Protein AF-A0A225V8R9-F1 (afdb_monomer_lite)

Sequence (132 aa):
MRWRSIVLTYLYDIDLAVVASVMGVSTRSILRWGLLFRRRGNAMPNVQINRKTRWPLGCIKFVKGFVEEHPCFYIEELQEALKTKFPALPNISTATICRALRFDLGLTRKVLTKRARESVPAEIDAYYKKLA

InterPro domains:
  IPR009057 Homedomain-like superfamily [SSF46689] (6-102)

Structure (mmCIF, N/CA/C/O backbone):
data_AF-A0A225V8R9-F1
#
_entry.id   AF-A0A225V8R9-F1
#
loop_
_atom_site.group_PDB
_atom_site.id
_atom_site.type_symbol
_atom_site.label_atom_id
_atom_site.label_alt_id
_atom_site.label_comp_id
_atom_site.label_asym_id
_atom_site.label_entity_id
_atom_site.label_seq_id
_atom_site.pdbx_PDB_ins_code
_atom_site.Cartn_x
_atom_site.Cartn_y
_atom_site.Cartn_z
_atom_site.occupancy
_atom_site.B_iso_or_equiv
_atom_site.auth_seq_id
_atom_site.auth_comp_id
_atom_site.auth_asym_id
_atom_site.auth_atom_id
_atom_site.pdbx_PDB_model_num
ATOM 1 N N . MET A 1 1 ? 11.736 3.981 -28.152 1.00 80.44 1 MET A N 1
ATOM 2 C CA . MET A 1 1 ? 12.814 3.177 -28.773 1.00 80.44 1 MET A CA 1
ATOM 3 C C . MET A 1 1 ? 12.594 1.674 -28.639 1.00 80.44 1 MET A C 1
ATOM 5 O O . MET A 1 1 ? 12.452 1.044 -29.668 1.00 80.44 1 MET A O 1
ATOM 9 N N . ARG A 1 2 ? 12.449 1.100 -27.432 1.00 89.94 2 ARG A N 1
ATOM 10 C CA . ARG A 1 2 ? 12.351 -0.368 -27.220 1.00 89.94 2 ARG A CA 1
ATOM 11 C C . ARG A 1 2 ? 11.311 -1.099 -28.078 1.00 89.94 2 ARG A C 1
ATOM 13 O O . ARG A 1 2 ? 11.655 -2.045 -28.772 1.00 89.94 2 ARG A O 1
ATOM 20 N N . TRP A 1 3 ? 10.062 -0.630 -28.056 1.00 92.25 3 TRP A N 1
ATOM 21 C CA . TRP A 1 3 ? 8.977 -1.213 -28.853 1.00 92.25 3 TRP A CA 1
ATOM 22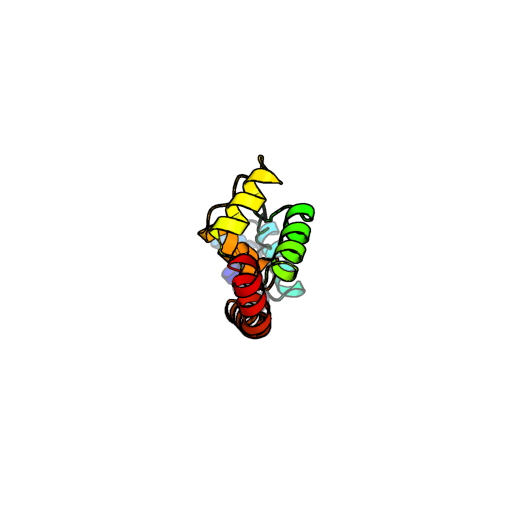 C C . TRP A 1 3 ? 9.209 -1.084 -30.354 1.00 92.25 3 TRP A C 1
ATOM 24 O O . TRP A 1 3 ? 9.037 -2.056 -31.072 1.00 92.25 3 TRP A O 1
ATOM 34 N N . ARG A 1 4 ? 9.681 0.079 -30.816 1.00 93.50 4 ARG A N 1
ATOM 35 C CA . ARG A 1 4 ? 10.053 0.281 -32.222 1.00 93.50 4 ARG A CA 1
ATOM 36 C C . ARG A 1 4 ? 11.163 -0.680 -32.649 1.00 93.50 4 ARG A C 1
ATOM 38 O O . ARG A 1 4 ? 11.030 -1.307 -33.685 1.00 93.50 4 ARG A O 1
ATOM 45 N N . SER A 1 5 ? 12.196 -0.865 -31.826 1.00 94.25 5 SER A N 1
ATOM 46 C CA . SER A 1 5 ? 13.256 -1.836 -32.109 1.00 94.25 5 SER A CA 1
ATOM 47 C C . SER A 1 5 ? 12.731 -3.270 -32.188 1.00 94.25 5 SER A C 1
ATOM 49 O O . SER A 1 5 ? 13.193 -4.004 -33.043 1.00 94.25 5 SER A O 1
ATOM 51 N N . ILE A 1 6 ? 11.766 -3.663 -31.345 1.00 94.12 6 ILE A N 1
ATOM 52 C CA . ILE A 1 6 ? 11.138 -4.994 -31.424 1.00 94.12 6 ILE A CA 1
ATOM 53 C C . ILE A 1 6 ? 10.273 -5.128 -32.669 1.00 94.12 6 ILE A C 1
ATOM 55 O O . ILE A 1 6 ? 10.348 -6.150 -33.326 1.00 94.12 6 ILE A O 1
ATOM 59 N N . VAL A 1 7 ? 9.463 -4.125 -33.011 1.00 94.50 7 VAL A N 1
ATOM 60 C CA . VAL A 1 7 ? 8.649 -4.170 -34.234 1.00 94.50 7 VAL A CA 1
ATOM 61 C C . VAL A 1 7 ? 9.555 -4.352 -35.453 1.00 94.50 7 VAL A C 1
ATOM 63 O O . VAL A 1 7 ? 9.331 -5.257 -36.248 1.00 94.50 7 VAL A O 1
ATOM 66 N N . LEU A 1 8 ? 10.626 -3.559 -35.548 1.00 95.00 8 LEU A N 1
ATOM 67 C CA . LEU A 1 8 ? 11.546 -3.610 -36.683 1.00 95.00 8 LEU A CA 1
ATOM 68 C C . LEU A 1 8 ? 12.290 -4.948 -36.781 1.00 95.00 8 LEU A C 1
ATOM 70 O O . LEU A 1 8 ? 12.402 -5.478 -37.877 1.00 95.00 8 LEU A O 1
ATOM 74 N N . THR A 1 9 ? 12.764 -5.517 -35.668 1.00 94.31 9 THR A N 1
ATOM 75 C CA . THR A 1 9 ? 13.523 -6.779 -35.720 1.00 94.31 9 THR A CA 1
ATOM 76 C C . THR A 1 9 ? 12.667 -8.039 -35.666 1.00 94.31 9 THR A C 1
ATOM 78 O O . THR A 1 9 ? 13.080 -9.058 -36.193 1.00 94.31 9 THR A O 1
ATOM 81 N N . TYR A 1 10 ? 11.512 -8.022 -34.997 1.00 91.38 10 TYR A N 1
ATOM 82 C CA . TYR A 1 10 ? 10.701 -9.224 -34.759 1.00 91.38 10 TYR A CA 1
ATOM 83 C C . TYR A 1 10 ? 9.499 -9.342 -35.697 1.00 91.38 10 TYR A C 1
ATOM 85 O O . TYR A 1 10 ? 9.119 -10.456 -36.033 1.00 91.38 10 TYR A O 1
ATOM 93 N N . LEU A 1 11 ? 8.876 -8.223 -36.090 1.00 92.31 11 LEU A N 1
ATOM 94 C CA . LEU A 1 11 ? 7.725 -8.246 -37.003 1.00 92.31 11 LEU A CA 1
ATOM 95 C C . LEU A 1 11 ? 8.138 -8.000 -38.451 1.00 92.31 11 LEU A C 1
ATOM 97 O O . LEU A 1 11 ? 7.572 -8.609 -39.349 1.00 92.31 11 LEU A O 1
ATO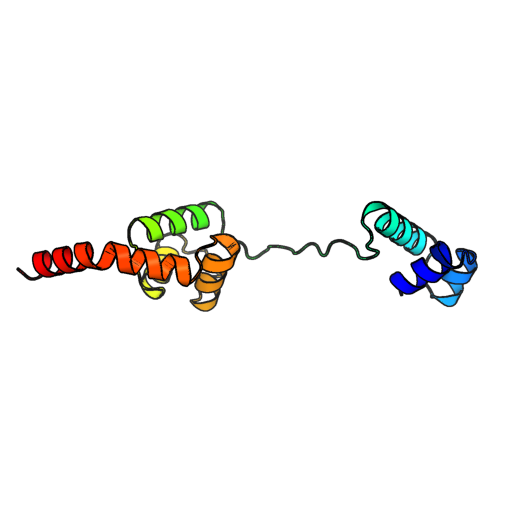M 101 N N . TYR A 1 12 ? 9.097 -7.101 -38.673 1.00 95.19 12 TYR A N 1
ATOM 102 C CA . TYR A 1 12 ? 9.555 -6.737 -40.019 1.00 95.19 12 TYR A CA 1
ATOM 103 C C . TYR A 1 12 ? 10.859 -7.426 -40.431 1.00 95.19 12 TYR A C 1
ATOM 105 O O . TYR A 1 12 ? 11.339 -7.169 -41.529 1.00 95.19 12 TYR A O 1
ATOM 113 N N . ASP A 1 13 ? 11.418 -8.272 -39.560 1.00 93.75 13 ASP A N 1
ATOM 114 C CA . ASP A 1 13 ? 12.625 -9.076 -39.806 1.00 93.75 13 ASP A CA 1
ATOM 115 C C . ASP A 1 13 ? 13.827 -8.271 -40.343 1.00 93.75 13 ASP A C 1
ATOM 117 O O . ASP A 1 13 ? 14.633 -8.739 -41.143 1.00 93.75 13 ASP A O 1
ATOM 121 N N . ILE A 1 14 ? 13.950 -7.010 -39.912 1.00 95.56 14 ILE A N 1
ATOM 122 C CA . ILE A 1 14 ? 15.065 -6.144 -40.299 1.00 95.56 14 ILE A CA 1
ATOM 123 C C . ILE A 1 14 ? 16.307 -6.535 -39.501 1.00 95.56 14 ILE A C 1
ATOM 125 O O . ILE A 1 14 ? 16.240 -6.742 -38.283 1.00 95.56 14 ILE A O 1
ATOM 129 N N . ASP A 1 15 ? 17.457 -6.543 -40.180 1.00 95.62 15 ASP A N 1
ATOM 130 C CA . ASP A 1 15 ? 18.754 -6.857 -39.588 1.00 95.62 15 ASP A CA 1
ATOM 131 C C . ASP A 1 15 ? 19.015 -6.059 -38.296 1.00 95.62 15 ASP A C 1
ATOM 133 O O . ASP A 1 15 ? 18.886 -4.829 -38.216 1.00 95.62 15 ASP A O 1
ATOM 137 N N . LEU A 1 16 ? 19.411 -6.795 -37.259 1.00 94.06 16 LEU A N 1
ATOM 138 C CA . LEU A 1 16 ? 19.652 -6.282 -35.918 1.00 94.06 16 LEU A CA 1
ATOM 139 C C . LEU A 1 16 ? 20.696 -5.154 -35.878 1.00 94.06 16 LEU A C 1
ATOM 141 O O . LEU A 1 16 ? 20.550 -4.230 -35.075 1.00 94.06 16 LEU A O 1
ATOM 145 N N . ALA A 1 17 ? 21.745 -5.227 -36.698 1.00 95.56 17 ALA A N 1
ATOM 146 C CA . ALA A 1 17 ? 22.800 -4.223 -36.787 1.00 95.56 17 ALA A CA 1
ATOM 147 C C . ALA A 1 17 ? 22.297 -2.933 -37.447 1.00 95.56 17 ALA A C 1
ATOM 149 O O . ALA A 1 17 ? 22.620 -1.840 -36.974 1.00 95.56 17 ALA A O 1
ATOM 150 N N . VAL A 1 18 ? 21.438 -3.044 -38.466 1.00 95.94 18 VAL A N 1
ATOM 151 C CA . VAL A 1 18 ? 20.783 -1.886 -39.099 1.00 95.94 18 VAL A CA 1
ATOM 152 C C . VAL A 1 18 ? 19.881 -1.184 -38.092 1.00 95.94 18 VAL A C 1
ATOM 154 O O . VAL A 1 18 ? 20.000 0.024 -37.881 1.00 95.94 18 VAL A O 1
ATOM 157 N N . VAL A 1 19 ? 19.031 -1.940 -37.390 1.00 96.00 19 VAL A N 1
ATOM 158 C CA . VAL A 1 19 ? 18.159 -1.372 -36.353 1.00 96.00 19 VAL A CA 1
ATOM 159 C C . VAL A 1 19 ? 18.984 -0.761 -35.218 1.00 96.00 19 VAL A C 1
ATOM 161 O O . VAL A 1 19 ? 18.625 0.304 -34.725 1.00 96.00 19 VAL A O 1
ATOM 164 N N . ALA A 1 20 ? 20.093 -1.384 -34.811 1.00 96.19 20 ALA A N 1
ATOM 165 C CA . ALA A 1 20 ? 20.998 -0.841 -33.798 1.00 96.19 20 ALA A CA 1
ATOM 166 C C . ALA A 1 20 ? 21.601 0.510 -34.210 1.00 96.19 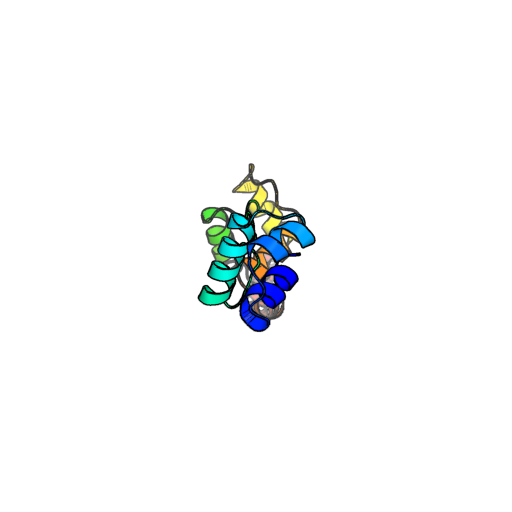20 ALA A C 1
ATOM 168 O O . ALA A 1 20 ? 21.594 1.448 -33.409 1.00 96.19 20 ALA A O 1
ATOM 169 N N . SER A 1 21 ? 22.062 0.618 -35.459 1.00 95.88 21 SER A N 1
ATOM 170 C CA . SER A 1 21 ? 22.621 1.844 -36.031 1.00 95.88 21 SER A CA 1
ATOM 171 C C . SER A 1 21 ? 21.576 2.962 -36.109 1.00 95.88 21 SER A C 1
ATOM 173 O O . SER A 1 21 ? 21.768 4.026 -35.524 1.00 95.88 21 SER A O 1
ATOM 175 N N . VAL A 1 22 ? 20.420 2.693 -36.727 1.00 94.69 22 VAL A N 1
ATOM 176 C CA . VAL A 1 22 ? 19.341 3.680 -36.916 1.00 94.69 22 VAL A CA 1
ATOM 177 C C . VAL A 1 22 ? 18.753 4.143 -35.583 1.00 94.69 22 VAL A C 1
ATOM 179 O O . VAL A 1 22 ? 18.450 5.318 -35.394 1.00 94.69 22 VAL A O 1
ATOM 182 N N . MET A 1 23 ? 18.575 3.219 -34.639 1.00 92.06 23 MET A N 1
ATOM 183 C CA . MET A 1 23 ? 17.949 3.516 -33.350 1.00 92.06 23 MET A CA 1
ATOM 184 C C . MET A 1 23 ? 18.944 4.041 -32.306 1.00 92.06 23 MET A C 1
ATOM 186 O O . MET A 1 23 ? 18.507 4.399 -31.210 1.00 92.06 23 MET A O 1
ATOM 190 N N . GLY A 1 24 ? 20.249 4.062 -32.609 1.00 93.88 24 GLY A N 1
ATOM 191 C CA . GLY A 1 24 ? 21.304 4.516 -31.698 1.00 93.88 24 GLY A CA 1
ATOM 192 C C . GLY A 1 24 ? 21.423 3.670 -30.426 1.00 93.88 24 GLY A C 1
ATOM 193 O O . GLY A 1 24 ? 21.665 4.199 -29.342 1.00 93.88 24 GLY A O 1
ATOM 194 N N . VAL A 1 25 ? 21.181 2.358 -30.515 1.00 93.19 25 VAL A N 1
ATOM 195 C CA . VAL A 1 25 ? 21.170 1.443 -29.359 1.00 93.19 25 VAL A CA 1
ATOM 196 C C . VAL A 1 25 ? 21.972 0.186 -29.657 1.00 93.19 25 VAL A C 1
ATOM 198 O O . VAL A 1 25 ? 21.988 -0.301 -30.779 1.00 93.19 25 VAL A O 1
ATOM 201 N N . SER A 1 26 ? 22.615 -0.391 -28.642 1.00 94.94 26 SER A N 1
ATOM 202 C CA . SER A 1 26 ? 23.416 -1.600 -28.848 1.00 94.94 26 SER A CA 1
ATOM 203 C C . SER A 1 26 ? 22.558 -2.805 -29.246 1.00 94.94 26 SER A C 1
ATOM 205 O O . SER A 1 26 ? 21.467 -3.021 -28.707 1.00 94.94 26 SER A O 1
ATOM 207 N N . THR A 1 27 ? 23.104 -3.655 -30.117 1.00 95.56 27 THR A N 1
ATOM 208 C CA . THR A 1 27 ? 22.510 -4.943 -30.524 1.00 95.56 27 THR A CA 1
ATOM 209 C C . THR A 1 27 ? 22.116 -5.792 -29.310 1.00 95.56 27 THR A C 1
ATOM 211 O O . THR A 1 27 ? 21.009 -6.326 -29.240 1.00 95.56 27 THR A O 1
ATOM 214 N N . ARG A 1 28 ? 22.966 -5.819 -28.275 1.00 95.31 28 ARG A N 1
ATOM 215 C CA . ARG A 1 28 ? 22.705 -6.488 -26.989 1.00 95.31 28 ARG A CA 1
ATOM 216 C C . ARG A 1 28 ? 21.444 -5.976 -26.285 1.00 95.31 28 ARG A C 1
ATOM 218 O O . ARG A 1 28 ? 20.712 -6.765 -25.687 1.00 95.31 28 ARG A O 1
ATOM 225 N N . SER A 1 29 ? 21.175 -4.671 -26.344 1.00 93.50 29 SER A N 1
ATOM 226 C CA . SER A 1 29 ? 19.969 -4.081 -25.750 1.00 93.50 29 SER A CA 1
ATOM 227 C C . SER A 1 29 ? 18.713 -4.523 -26.493 1.00 93.50 29 SER A C 1
ATOM 229 O O . SER A 1 29 ? 17.736 -4.909 -25.851 1.00 93.50 29 SER A O 1
ATOM 231 N N . ILE A 1 30 ? 18.762 -4.535 -27.827 1.00 94.38 30 ILE A N 1
ATOM 232 C CA . ILE A 1 30 ? 17.645 -4.979 -28.665 1.00 94.38 30 ILE A CA 1
ATOM 233 C C . ILE A 1 30 ? 17.354 -6.467 -28.429 1.00 94.38 30 ILE A C 1
ATOM 235 O O . ILE A 1 30 ? 16.204 -6.824 -28.172 1.00 94.38 30 ILE A O 1
ATOM 239 N N . LEU A 1 31 ? 18.383 -7.324 -28.406 1.00 94.19 31 LEU A N 1
ATOM 240 C CA . LEU A 1 31 ? 18.236 -8.754 -28.098 1.00 94.19 31 LEU A CA 1
ATOM 241 C C . LEU A 1 31 ? 17.602 -8.984 -26.725 1.00 94.19 31 LEU A C 1
ATOM 243 O O . LEU A 1 31 ? 16.694 -9.804 -26.580 1.00 94.19 31 LEU A O 1
ATOM 247 N N . ARG A 1 32 ? 18.036 -8.223 -25.714 1.00 92.38 32 ARG A N 1
ATOM 248 C CA . ARG A 1 32 ? 17.453 -8.284 -24.371 1.00 92.38 32 ARG A CA 1
ATOM 249 C C . ARG A 1 32 ? 15.970 -7.907 -24.381 1.00 92.38 32 ARG A C 1
ATOM 251 O O . ARG A 1 32 ? 15.182 -8.578 -23.718 1.00 92.38 32 ARG A O 1
ATOM 258 N N . TRP A 1 33 ? 15.573 -6.855 -25.098 1.00 93.75 33 TRP A N 1
ATOM 259 C CA . TRP A 1 33 ? 14.161 -6.464 -25.196 1.00 93.75 33 TRP A CA 1
ATOM 260 C C . TRP A 1 33 ? 13.332 -7.498 -25.957 1.00 93.75 33 TRP A C 1
ATOM 262 O O . TRP A 1 33 ? 12.239 -7.827 -25.506 1.00 93.75 33 TRP A O 1
ATOM 272 N N . GLY A 1 34 ? 13.868 -8.066 -27.042 1.00 92.75 34 GLY A N 1
ATOM 273 C CA . GLY A 1 34 ? 13.225 -9.154 -27.780 1.00 92.75 34 GLY A CA 1
ATOM 274 C C . GLY A 1 34 ? 12.998 -10.394 -26.913 1.00 92.75 34 GLY A C 1
ATOM 275 O O . GLY A 1 34 ? 11.921 -10.984 -26.943 1.00 92.75 34 GLY A O 1
ATOM 276 N N . LEU A 1 35 ? 13.964 -10.749 -26.059 1.00 92.12 35 LEU A N 1
ATOM 277 C CA . LEU A 1 35 ? 13.808 -11.843 -25.097 1.00 92.12 35 LEU A CA 1
ATOM 278 C C . LEU A 1 35 ? 12.732 -11.547 -24.038 1.00 92.12 35 LEU A C 1
ATOM 280 O O . LEU A 1 35 ? 11.944 -12.431 -23.704 1.00 92.12 35 LEU A O 1
ATOM 284 N N . LEU A 1 36 ? 12.660 -10.312 -23.527 1.00 90.00 36 LEU A N 1
ATOM 285 C CA . LEU A 1 36 ? 11.589 -9.898 -22.610 1.00 90.00 36 LEU A CA 1
ATOM 286 C C . LEU A 1 36 ? 10.212 -9.968 -23.281 1.00 90.00 36 LEU A C 1
ATOM 288 O O . LEU A 1 36 ? 9.271 -10.498 -22.688 1.00 90.00 36 LEU A O 1
ATOM 292 N N . PHE A 1 37 ? 10.120 -9.501 -24.527 1.00 91.75 37 PHE A N 1
ATOM 293 C CA . PHE A 1 37 ? 8.896 -9.533 -25.312 1.00 91.75 37 PHE A CA 1
ATOM 294 C C . PHE A 1 37 ? 8.421 -10.965 -25.565 1.00 91.75 37 PHE A C 1
ATOM 296 O O . PHE A 1 37 ? 7.293 -11.284 -25.212 1.00 91.75 37 PHE A O 1
ATOM 303 N N . ARG A 1 38 ? 9.286 -11.865 -26.048 1.00 90.12 38 ARG A N 1
ATOM 304 C CA . ARG A 1 38 ? 8.911 -13.274 -26.270 1.00 90.12 38 ARG A CA 1
ATOM 305 C C . ARG A 1 38 ? 8.476 -13.985 -24.992 1.00 90.12 38 ARG A C 1
ATOM 307 O O . ARG A 1 38 ? 7.580 -14.816 -25.024 1.00 90.12 38 ARG A O 1
ATOM 314 N N . ARG A 1 39 ? 9.098 -13.661 -23.855 1.00 87.75 39 ARG A N 1
ATOM 315 C CA . ARG A 1 39 ? 8.782 -14.308 -22.575 1.00 87.75 39 ARG A CA 1
ATOM 316 C C . ARG A 1 39 ? 7.506 -13.772 -21.917 1.00 87.75 39 ARG A C 1
ATOM 318 O O . ARG A 1 39 ? 6.886 -14.499 -21.150 1.00 87.75 39 ARG A O 1
ATOM 325 N N . ARG A 1 40 ? 7.176 -12.488 -22.097 1.00 84.38 40 ARG A N 1
ATOM 326 C CA . ARG A 1 40 ? 6.162 -11.788 -21.275 1.00 84.38 40 ARG A CA 1
ATOM 327 C C . ARG A 1 40 ? 5.161 -10.945 -22.063 1.00 84.38 40 ARG A C 1
ATOM 329 O O . ARG A 1 40 ? 4.312 -10.309 -21.451 1.00 84.38 40 ARG A O 1
ATOM 336 N N . GLY A 1 41 ? 5.316 -10.837 -23.377 1.00 87.69 41 GLY A N 1
ATOM 337 C CA . GLY A 1 41 ? 4.577 -9.885 -24.207 1.00 87.69 41 GLY A CA 1
ATOM 338 C C . GLY A 1 41 ? 4.942 -8.420 -23.946 1.00 87.69 41 GLY A C 1
ATOM 339 O O . GLY A 1 41 ? 4.209 -7.536 -24.371 1.00 87.69 41 GLY A O 1
ATOM 340 N N . ASN A 1 42 ? 6.040 -8.123 -23.232 1.00 85.38 42 ASN A N 1
ATOM 341 C CA . ASN A 1 42 ? 6.423 -6.746 -22.910 1.00 85.38 42 ASN A CA 1
ATOM 342 C C . ASN A 1 42 ? 7.938 -6.510 -23.007 1.00 85.38 42 ASN A C 1
ATOM 344 O O . ASN A 1 42 ? 8.742 -7.267 -22.470 1.00 85.38 42 ASN A O 1
ATOM 348 N N . ALA A 1 43 ? 8.311 -5.419 -23.673 1.00 84.75 43 ALA A N 1
ATOM 349 C CA . ALA A 1 43 ? 9.682 -4.954 -23.880 1.00 84.75 43 ALA A CA 1
ATOM 350 C C . ALA A 1 43 ? 10.296 -4.229 -22.673 1.00 84.75 43 ALA A C 1
ATOM 352 O O . ALA A 1 43 ? 11.507 -3.983 -22.623 1.00 84.75 43 ALA A O 1
ATOM 353 N N . MET A 1 44 ? 9.448 -3.777 -21.750 1.00 81.06 44 MET A N 1
ATOM 354 C CA . MET A 1 44 ? 9.859 -2.936 -20.637 1.00 81.06 44 MET A CA 1
ATOM 355 C C . MET A 1 44 ? 10.461 -3.786 -19.513 1.00 81.06 44 MET A C 1
ATOM 357 O O . MET A 1 44 ? 9.930 -4.853 -19.192 1.00 81.06 44 MET A O 1
ATOM 361 N N . PRO A 1 45 ? 11.565 -3.337 -18.883 1.00 72.19 45 PRO A N 1
ATOM 362 C CA . PRO A 1 45 ? 12.018 -3.963 -17.651 1.00 72.19 45 PRO A CA 1
ATOM 363 C C . PRO A 1 45 ? 10.912 -3.834 -16.600 1.00 72.19 45 PRO A C 1
ATOM 365 O O . PRO A 1 45 ? 10.172 -2.848 -16.600 1.00 72.19 45 PRO A O 1
ATOM 368 N N . ASN A 1 46 ? 10.825 -4.799 -15.679 1.00 66.94 46 ASN A N 1
ATOM 369 C CA . ASN A 1 46 ? 10.038 -4.583 -14.471 1.00 66.94 46 ASN A CA 1
ATOM 370 C C . ASN A 1 46 ? 10.554 -3.291 -13.844 1.00 66.94 46 ASN A C 1
ATOM 372 O O . ASN A 1 46 ? 11.725 -3.221 -13.465 1.00 66.94 46 ASN A O 1
ATOM 376 N N . VAL A 1 47 ? 9.689 -2.284 -13.729 1.00 59.31 47 VAL A N 1
ATOM 377 C CA . VAL A 1 47 ? 9.910 -1.253 -12.730 1.00 59.31 47 VAL A CA 1
ATOM 378 C C . VAL A 1 47 ? 9.983 -2.044 -11.435 1.00 59.31 47 VAL A C 1
ATOM 380 O O . VAL A 1 47 ? 8.989 -2.632 -11.003 1.00 59.31 47 VAL A O 1
ATOM 383 N N . GLN A 1 48 ? 11.177 -2.157 -10.856 1.00 51.09 48 GLN A N 1
ATOM 384 C CA . GLN A 1 48 ? 11.264 -2.430 -9.437 1.00 51.09 48 GLN A CA 1
ATOM 385 C C . GLN A 1 48 ? 10.502 -1.271 -8.813 1.00 51.09 48 GLN A C 1
ATOM 387 O O . GLN A 1 48 ? 11.036 -0.174 -8.657 1.00 51.09 48 GLN A O 1
ATOM 392 N N . ILE A 1 49 ? 9.217 -1.488 -8.525 1.00 49.00 49 ILE A N 1
ATOM 393 C CA . ILE A 1 49 ? 8.515 -0.680 -7.550 1.00 49.00 49 ILE A CA 1
ATOM 394 C C . ILE A 1 49 ? 9.295 -0.979 -6.286 1.00 49.00 49 ILE A C 1
ATOM 396 O O . ILE A 1 49 ? 9.097 -2.002 -5.632 1.00 49.00 49 ILE A O 1
ATOM 400 N N . ASN A 1 50 ? 10.277 -0.129 -6.025 1.00 43.78 50 ASN A N 1
ATOM 401 C CA . ASN A 1 50 ? 10.984 -0.077 -4.777 1.00 43.78 50 ASN A CA 1
ATOM 402 C C . ASN A 1 50 ? 9.889 0.278 -3.770 1.00 43.78 50 ASN A C 1
ATOM 404 O O . ASN A 1 50 ? 9.559 1.448 -3.590 1.00 43.78 50 ASN A O 1
ATOM 408 N N . ARG A 1 51 ? 9.233 -0.738 -3.193 1.00 52.62 51 ARG A N 1
ATOM 409 C CA . ARG A 1 51 ? 8.237 -0.602 -2.125 1.00 52.62 51 ARG A CA 1
ATOM 410 C C . ARG A 1 51 ? 8.977 -0.196 -0.849 1.00 52.62 51 ARG A C 1
ATOM 412 O O . ARG A 1 51 ? 8.922 -0.891 0.155 1.00 52.62 51 ARG A O 1
ATOM 419 N N . LYS A 1 52 ? 9.705 0.921 -0.905 1.00 47.19 52 LYS A N 1
ATOM 420 C CA . LYS A 1 52 ? 10.448 1.516 0.210 1.00 47.19 52 LYS A CA 1
ATOM 421 C C . LYS A 1 52 ? 9.514 2.077 1.289 1.00 47.19 52 LYS A C 1
ATOM 423 O O . LYS A 1 52 ? 9.980 2.528 2.320 1.00 47.19 52 LYS A O 1
ATOM 428 N N . THR A 1 53 ? 8.202 2.047 1.058 1.00 52.75 53 THR A N 1
ATOM 429 C CA . THR A 1 53 ? 7.182 2.679 1.901 1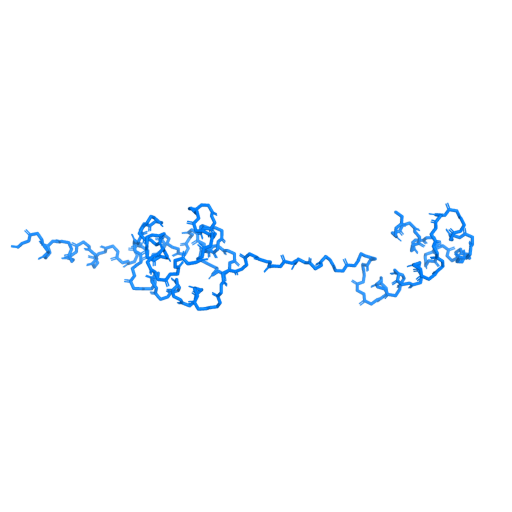.00 52.75 53 THR A CA 1
ATOM 430 C C . THR A 1 53 ? 6.091 1.716 2.362 1.00 52.75 53 THR A C 1
ATOM 432 O O . THR A 1 53 ? 5.018 2.165 2.757 1.00 52.75 53 THR A O 1
ATOM 435 N N . ARG A 1 54 ? 6.322 0.396 2.326 1.00 71.94 54 ARG A N 1
ATOM 436 C CA . ARG A 1 54 ? 5.404 -0.529 3.000 1.00 71.94 54 ARG A CA 1
ATOM 437 C C . ARG A 1 54 ? 5.680 -0.511 4.490 1.00 71.94 54 ARG A C 1
ATOM 439 O O . ARG A 1 54 ? 6.824 -0.684 4.902 1.00 71.94 54 ARG A O 1
ATOM 446 N N . TRP A 1 55 ? 4.628 -0.313 5.279 1.00 84.00 55 TRP A N 1
ATOM 447 C CA . TRP A 1 55 ? 4.714 -0.508 6.718 1.00 84.00 55 TRP A CA 1
ATOM 448 C C . TRP A 1 55 ? 5.328 -1.880 7.026 1.00 84.00 55 TRP A C 1
ATOM 450 O O . TRP A 1 55 ? 5.012 -2.858 6.336 1.00 84.00 55 TRP A O 1
ATOM 460 N N . PRO A 1 56 ? 6.205 -1.975 8.042 1.00 87.06 56 PRO A N 1
ATOM 461 C CA . PRO A 1 56 ? 6.731 -3.255 8.488 1.00 87.06 56 PRO A CA 1
ATOM 462 C C . PRO A 1 56 ? 5.596 -4.245 8.765 1.00 87.06 56 PRO A C 1
ATOM 464 O O . PRO A 1 56 ? 4.519 -3.851 9.217 1.00 87.06 56 PRO A O 1
ATOM 467 N N . LEU A 1 57 ? 5.838 -5.542 8.560 1.00 85.69 57 LEU A N 1
ATOM 468 C CA . LEU A 1 57 ? 4.817 -6.575 8.785 1.00 85.69 57 LEU A CA 1
ATOM 469 C C . LEU A 1 57 ? 4.236 -6.527 10.207 1.00 85.69 57 LEU A C 1
ATOM 471 O O . LEU A 1 57 ? 3.044 -6.765 10.382 1.00 85.69 57 LEU A O 1
ATOM 475 N N . GLY A 1 58 ? 5.054 -6.179 11.207 1.00 89.00 58 GLY A N 1
ATOM 476 C CA . GLY A 1 58 ? 4.600 -5.982 12.587 1.00 89.00 58 GLY A CA 1
ATOM 477 C C . GLY A 1 58 ? 3.586 -4.844 12.732 1.00 89.00 58 GLY A C 1
ATOM 478 O O . GLY A 1 58 ? 2.581 -5.008 13.418 1.00 89.00 58 GLY A O 1
ATOM 479 N N . CYS A 1 59 ? 3.791 -3.732 12.022 1.00 90.31 59 CYS A N 1
ATOM 480 C CA . CYS A 1 59 ? 2.847 -2.616 11.984 1.00 90.31 59 CYS A CA 1
ATOM 481 C C . CYS A 1 59 ? 1.542 -3.021 11.283 1.00 90.31 59 CYS A C 1
ATOM 483 O O . CYS A 1 59 ? 0.465 -2.821 11.830 1.00 90.31 59 CYS A O 1
ATOM 485 N N . ILE A 1 60 ? 1.620 -3.703 10.135 1.00 89.25 60 ILE A N 1
ATOM 486 C CA . ILE A 1 60 ? 0.428 -4.205 9.428 1.00 89.25 60 ILE A CA 1
ATOM 487 C C . ILE A 1 60 ? -0.393 -5.142 10.327 1.00 89.25 60 ILE A C 1
ATOM 489 O O . ILE A 1 60 ? -1.612 -5.004 10.402 1.00 89.25 60 ILE A O 1
ATOM 493 N N . LYS A 1 61 ? 0.260 -6.084 11.022 1.00 90.81 61 LYS A N 1
ATOM 494 C CA . LYS A 1 61 ? -0.412 -6.990 11.968 1.00 90.81 61 LYS A CA 1
ATOM 495 C C . LYS A 1 61 ? -1.076 -6.228 13.111 1.00 90.81 61 LYS A C 1
ATOM 497 O O . LYS A 1 61 ? -2.218 -6.525 13.438 1.00 90.81 61 LYS A O 1
ATOM 502 N N . PHE A 1 62 ? -0.385 -5.239 13.676 1.00 94.06 62 PHE A N 1
ATOM 503 C CA . PHE A 1 62 ? -0.945 -4.396 14.726 1.00 94.06 62 PHE A CA 1
ATOM 504 C C . PHE A 1 62 ? -2.203 -3.659 14.263 1.00 94.06 62 PHE A C 1
ATOM 506 O O . PHE A 1 62 ? -3.223 -3.735 14.936 1.00 94.06 62 PHE A O 1
ATOM 513 N N . VAL A 1 63 ? -2.154 -3.006 13.099 1.00 92.62 63 VAL A N 1
ATOM 514 C CA . VAL A 1 63 ? -3.301 -2.251 12.579 1.00 92.62 63 VAL A CA 1
ATOM 515 C C . VAL A 1 63 ? -4.487 -3.164 12.279 1.00 92.62 63 VAL A C 1
ATOM 517 O O . VAL A 1 63 ? -5.618 -2.767 12.529 1.00 92.62 63 VAL A O 1
ATOM 520 N N . LYS A 1 64 ? -4.266 -4.399 11.804 1.00 91.00 64 LYS A N 1
ATOM 521 C CA . LYS A 1 64 ? -5.369 -5.366 11.658 1.00 91.00 64 LYS A CA 1
ATOM 522 C C . LYS A 1 64 ? -6.065 -5.646 12.986 1.00 91.00 64 LYS A C 1
ATOM 524 O O . LYS A 1 64 ? -7.282 -5.531 13.033 1.00 91.00 64 LYS A O 1
ATOM 529 N N . GLY A 1 65 ? -5.296 -5.960 14.031 1.00 92.88 65 GLY A N 1
ATOM 530 C CA . GLY A 1 65 ? -5.852 -6.223 15.360 1.00 92.88 65 GLY A CA 1
ATOM 531 C C . GLY A 1 65 ? -6.585 -5.009 15.926 1.00 92.88 65 GLY A C 1
ATOM 532 O O . GLY A 1 65 ? -7.716 -5.134 16.372 1.00 92.88 65 GLY A O 1
ATOM 533 N N . PHE A 1 66 ? -5.994 -3.819 15.793 1.00 93.88 66 PHE A N 1
ATOM 534 C CA . PHE A 1 66 ? -6.612 -2.573 16.248 1.00 93.88 66 PHE A CA 1
ATOM 535 C C . PHE A 1 66 ? -7.975 -2.319 15.588 1.00 93.88 66 PHE A C 1
ATOM 537 O O . PHE A 1 66 ? -8.934 -1.976 16.264 1.00 93.88 66 PHE A O 1
ATOM 544 N N . VAL A 1 67 ? -8.086 -2.523 14.270 1.00 90.94 67 VAL A N 1
ATOM 545 C CA . VAL A 1 67 ? -9.344 -2.321 13.525 1.00 90.94 67 VAL A CA 1
ATOM 546 C C . VAL A 1 67 ? -10.393 -3.399 13.836 1.00 90.94 67 VAL A C 1
ATOM 548 O O . VAL A 1 67 ? -11.584 -3.183 13.620 1.00 90.94 67 VAL A O 1
ATOM 551 N N . GLU A 1 68 ? -9.971 -4.582 14.279 1.00 88.62 68 GLU A N 1
ATOM 552 C CA . GLU A 1 68 ? -10.878 -5.650 14.714 1.00 88.62 68 GLU A CA 1
ATOM 553 C C . GLU A 1 68 ? -11.405 -5.403 16.133 1.00 88.62 68 GLU A C 1
ATOM 555 O O . GLU A 1 68 ? -12.581 -5.647 16.386 1.00 88.62 68 GLU A O 1
ATOM 560 N N . GLU A 1 69 ? -10.564 -4.877 17.023 1.00 90.75 69 GLU A N 1
ATOM 561 C CA . GLU A 1 69 ? -10.920 -4.526 18.402 1.00 90.75 69 GLU A CA 1
ATOM 562 C C . GLU A 1 69 ? -11.743 -3.230 18.488 1.00 90.75 69 GLU A C 1
ATOM 564 O O . GLU A 1 69 ? -12.658 -3.121 19.302 1.00 90.75 69 GLU A O 1
ATOM 569 N N . HIS A 1 70 ? -11.457 -2.264 17.610 1.00 89.62 70 HIS A N 1
ATOM 570 C CA . HIS A 1 70 ? -12.108 -0.955 17.564 1.00 89.62 70 HIS A CA 1
ATOM 571 C C . HIS A 1 70 ? -12.727 -0.712 16.180 1.00 89.62 70 HIS A C 1
ATOM 573 O O . HIS A 1 70 ? -12.118 -0.061 15.332 1.00 89.62 70 HIS A O 1
ATOM 579 N N . PRO A 1 71 ? -13.929 -1.238 15.900 1.00 86.56 71 PRO A N 1
ATOM 580 C CA . PRO A 1 71 ? -14.555 -1.158 14.578 1.00 86.56 71 PRO A CA 1
ATOM 581 C C . PRO A 1 71 ? -15.020 0.256 14.180 1.00 86.56 71 PRO A C 1
ATOM 583 O O . PRO A 1 71 ? -15.095 0.538 12.979 1.00 86.56 71 PRO A O 1
ATOM 586 N N . CYS A 1 72 ? -15.286 1.145 15.144 1.00 89.38 72 CYS A N 1
ATOM 587 C CA . CYS A 1 72 ? -15.699 2.539 14.917 1.00 89.38 72 CYS A CA 1
ATOM 588 C C . CYS A 1 72 ? -14.596 3.583 15.183 1.00 89.38 72 CYS A C 1
ATOM 590 O O . CYS A 1 72 ? -14.901 4.751 15.412 1.00 89.38 72 CYS A O 1
ATOM 592 N N . PHE A 1 73 ? -13.324 3.181 15.146 1.00 90.62 73 PHE A N 1
ATOM 593 C CA . PHE A 1 73 ? -12.185 4.066 15.405 1.00 90.62 73 PHE A CA 1
ATOM 594 C C . PHE A 1 73 ? -12.104 5.289 14.469 1.00 90.62 73 PHE A C 1
ATOM 596 O O . PHE A 1 73 ? -12.453 5.225 13.282 1.00 90.62 73 PHE A O 1
ATOM 603 N N . TYR A 1 74 ? -11.524 6.375 14.979 1.00 91.69 74 TYR A N 1
ATOM 604 C CA . TYR A 1 74 ? -11.107 7.534 14.187 1.00 91.69 74 TYR A CA 1
ATOM 605 C C . TYR A 1 74 ? -9.675 7.368 13.657 1.00 91.69 74 TYR A C 1
ATOM 607 O O . TYR A 1 74 ? -8.825 6.703 14.252 1.00 91.69 74 TYR A O 1
ATOM 615 N N . ILE A 1 75 ? -9.363 7.992 12.516 1.00 92.62 75 ILE A N 1
ATOM 616 C CA . ILE A 1 75 ? -8.023 7.882 11.907 1.00 92.62 75 ILE A CA 1
ATOM 617 C C . ILE A 1 75 ? -6.950 8.482 12.824 1.00 92.62 75 ILE A C 1
ATOM 619 O O . ILE A 1 75 ? -5.821 7.997 12.852 1.00 92.62 75 ILE A O 1
ATOM 623 N N . GLU A 1 76 ? -7.312 9.512 13.575 1.00 93.00 76 GLU A N 1
ATOM 624 C CA . GLU A 1 76 ? -6.496 10.209 14.558 1.00 93.00 76 GLU A CA 1
ATOM 625 C C . GLU A 1 76 ? -6.121 9.286 15.728 1.00 93.00 76 GLU A C 1
ATOM 627 O O . GLU A 1 76 ? -4.954 9.245 16.114 1.00 93.00 76 GLU A O 1
ATOM 632 N N . GLU A 1 77 ? -7.060 8.467 16.214 1.00 93.31 77 GLU A N 1
ATOM 633 C CA . GLU A 1 77 ? -6.810 7.468 17.266 1.00 93.31 77 GLU A CA 1
ATOM 634 C C . GLU A 1 77 ? -5.828 6.400 16.780 1.00 93.31 77 GLU A C 1
ATOM 636 O O . GLU A 1 77 ? -4.861 6.058 17.464 1.00 93.31 77 GLU A O 1
ATOM 641 N N . LEU A 1 78 ? -6.017 5.914 15.548 1.00 94.12 78 LEU A N 1
ATOM 642 C CA . LEU A 1 78 ? -5.072 4.987 14.929 1.00 94.12 78 LEU A CA 1
ATOM 643 C C . LEU A 1 78 ? -3.697 5.643 14.731 1.00 94.12 78 LEU A C 1
ATOM 645 O O . LEU A 1 78 ? -2.666 4.994 14.910 1.00 94.12 78 LEU A O 1
ATOM 649 N N . GLN A 1 79 ? -3.657 6.924 14.363 1.00 94.88 79 GLN A N 1
ATOM 650 C CA . GLN A 1 79 ? -2.411 7.667 14.213 1.00 94.88 79 GLN A CA 1
ATOM 651 C C . GLN A 1 79 ? -1.664 7.787 15.546 1.00 94.88 79 GLN A C 1
ATOM 653 O O . GLN A 1 79 ? -0.446 7.603 15.575 1.00 94.88 79 GLN A O 1
ATOM 658 N N . GLU A 1 80 ? -2.365 8.079 16.637 1.00 94.31 80 GLU A N 1
ATOM 659 C CA . GLU A 1 80 ? -1.791 8.150 17.979 1.00 94.31 80 GLU A CA 1
ATOM 660 C C . GLU A 1 80 ? -1.294 6.780 18.452 1.00 94.31 80 GLU A C 1
ATOM 662 O O . GLU A 1 80 ? -0.137 6.649 18.852 1.00 94.31 80 GLU A O 1
ATOM 667 N N . ALA A 1 81 ? -2.094 5.727 18.274 1.00 94.31 81 ALA A N 1
ATOM 668 C CA . ALA A 1 81 ? -1.691 4.357 18.581 1.00 94.31 81 ALA A CA 1
ATOM 669 C C . ALA A 1 81 ? -0.427 3.931 17.805 1.00 94.31 81 ALA A C 1
ATOM 671 O O . ALA A 1 81 ? 0.460 3.263 18.348 1.00 94.31 81 ALA A O 1
ATOM 672 N N . LEU A 1 82 ? -0.305 4.354 16.541 1.00 93.75 82 LEU A N 1
ATOM 673 C CA . LEU A 1 82 ? 0.886 4.127 15.722 1.00 93.75 82 LEU A CA 1
ATOM 674 C C . LEU A 1 82 ? 2.106 4.909 16.222 1.00 93.75 82 LEU A C 1
ATOM 676 O O . LEU A 1 82 ? 3.194 4.335 16.246 1.00 93.75 82 LEU A O 1
ATOM 680 N N . LYS A 1 83 ? 1.949 6.171 16.646 1.00 93.31 83 LYS A N 1
ATOM 681 C CA . LYS A 1 83 ? 3.041 6.964 17.247 1.00 93.31 83 LYS A CA 1
ATOM 682 C C . LYS A 1 83 ? 3.565 6.310 18.519 1.00 93.31 83 LYS A C 1
ATOM 684 O O . LYS A 1 83 ? 4.775 6.189 18.684 1.00 93.31 83 LYS A O 1
ATOM 689 N N . THR A 1 84 ? 2.658 5.858 19.378 1.00 93.81 84 THR A N 1
ATOM 690 C CA . THR A 1 84 ? 2.997 5.244 20.664 1.00 93.81 84 THR A CA 1
ATOM 691 C C . THR A 1 84 ? 3.711 3.908 20.473 1.00 93.81 84 THR A C 1
ATOM 693 O O . THR A 1 84 ? 4.718 3.642 21.125 1.00 93.81 84 THR A O 1
ATOM 696 N N . LYS A 1 85 ? 3.229 3.061 19.554 1.00 93.88 85 LYS A N 1
ATOM 697 C CA . LYS A 1 85 ? 3.765 1.702 19.372 1.00 93.88 85 LYS A CA 1
ATOM 698 C C . LYS A 1 85 ? 4.952 1.618 18.410 1.00 93.88 85 LYS A C 1
ATOM 700 O O . LYS A 1 85 ? 5.784 0.723 18.542 1.00 93.88 85 LYS A O 1
ATOM 705 N N . PHE A 1 86 ? 5.035 2.529 17.442 1.00 92.00 86 PHE A N 1
ATOM 706 C CA . PHE A 1 86 ? 6.091 2.579 16.431 1.00 92.00 86 PHE A CA 1
ATOM 707 C C . PHE A 1 86 ? 6.654 4.008 16.301 1.00 92.00 86 PHE A C 1
ATOM 709 O O . PHE A 1 86 ? 6.476 4.645 15.262 1.00 92.00 86 PHE A O 1
ATOM 716 N N . PRO A 1 87 ? 7.384 4.518 17.311 1.00 87.94 87 PRO A N 1
ATOM 717 C CA . PRO A 1 87 ? 7.848 5.912 17.341 1.00 87.94 87 PRO A CA 1
ATOM 718 C C . PRO A 1 87 ? 8.817 6.263 16.202 1.00 87.94 87 PRO A C 1
ATOM 720 O O . PRO A 1 87 ? 8.875 7.404 15.757 1.00 87.94 87 PRO A O 1
ATOM 723 N N . ALA A 1 88 ? 9.553 5.276 15.684 1.00 87.25 88 ALA A N 1
ATOM 724 C CA . ALA A 1 88 ? 10.466 5.452 14.557 1.00 87.25 88 ALA A CA 1
ATOM 725 C C . ALA A 1 88 ? 9.778 5.362 13.177 1.00 87.25 88 ALA A C 1
ATOM 727 O O . ALA A 1 88 ? 10.467 5.393 12.158 1.00 87.25 88 ALA A O 1
ATOM 728 N N . LEU A 1 89 ? 8.449 5.195 13.109 1.00 86.19 89 LEU A N 1
ATOM 729 C CA . LEU A 1 89 ? 7.718 5.051 11.849 1.00 86.19 89 LEU A CA 1
ATOM 730 C C . LEU A 1 89 ? 7.472 6.435 11.214 1.00 86.19 89 LEU A C 1
ATOM 732 O O . LEU A 1 89 ? 6.654 7.204 11.718 1.00 86.19 89 LEU A O 1
ATOM 736 N N . PRO A 1 90 ? 8.117 6.773 10.082 1.00 77.44 90 PRO A N 1
ATOM 737 C CA . PRO A 1 90 ? 8.080 8.137 9.549 1.00 77.44 90 PRO A CA 1
ATOM 738 C C . PRO A 1 90 ? 6.781 8.459 8.792 1.00 77.44 90 PRO A C 1
ATOM 740 O O . PRO A 1 90 ? 6.438 9.619 8.584 1.00 77.44 90 PRO A O 1
ATOM 743 N N . ASN A 1 91 ? 6.056 7.441 8.324 1.00 83.94 91 ASN A N 1
ATOM 744 C CA . ASN A 1 91 ? 5.002 7.573 7.321 1.00 83.94 91 ASN A CA 1
ATOM 745 C C . ASN A 1 91 ? 3.599 7.340 7.916 1.00 83.94 91 ASN A C 1
ATOM 747 O O . ASN A 1 91 ? 2.855 6.460 7.482 1.00 83.94 91 ASN A O 1
ATOM 751 N N . ILE A 1 92 ? 3.245 8.155 8.912 1.00 88.69 92 ILE A N 1
ATOM 752 C CA . ILE A 1 92 ? 1.994 8.057 9.693 1.00 88.69 92 ILE A CA 1
ATOM 753 C C . ILE A 1 92 ? 1.053 9.257 9.506 1.00 88.69 92 ILE A C 1
ATOM 755 O O . ILE A 1 92 ? 0.208 9.526 10.352 1.00 88.69 92 ILE A O 1
ATOM 759 N N . SER A 1 93 ? 1.189 10.028 8.425 1.00 90.12 93 SER A N 1
ATOM 760 C CA . SER A 1 93 ? 0.181 11.050 8.110 1.00 90.12 93 SER A CA 1
ATOM 761 C C . SER A 1 93 ? -1.169 10.398 7.796 1.00 90.12 93 SER A C 1
ATOM 763 O O . SER A 1 93 ? -1.203 9.280 7.274 1.00 90.12 93 SER A O 1
ATOM 765 N N . THR A 1 94 ? -2.278 11.102 8.037 1.00 91.75 94 THR A N 1
ATOM 766 C CA . THR A 1 94 ? -3.644 10.611 7.760 1.00 91.75 94 THR A CA 1
ATOM 767 C C . THR A 1 94 ? -3.786 10.078 6.330 1.00 91.75 94 THR A C 1
ATOM 769 O O . THR A 1 94 ? -4.248 8.960 6.110 1.00 91.75 94 THR A O 1
ATOM 772 N N . ALA A 1 95 ? -3.265 10.807 5.339 1.00 89.88 95 ALA A N 1
ATOM 773 C CA . ALA A 1 95 ? -3.252 10.380 3.939 1.00 89.88 95 ALA A CA 1
ATOM 774 C C . ALA A 1 95 ? -2.427 9.102 3.688 1.00 89.88 95 ALA A C 1
ATOM 776 O O . ALA A 1 95 ? -2.704 8.348 2.751 1.00 89.88 95 ALA A O 1
ATOM 777 N N . THR A 1 96 ? -1.385 8.850 4.481 1.00 90.06 96 THR A N 1
ATOM 778 C CA . THR A 1 96 ? -0.582 7.624 4.377 1.00 90.06 96 THR A CA 1
ATOM 779 C C . THR A 1 96 ? -1.280 6.451 5.045 1.00 90.06 96 THR A C 1
ATOM 781 O O . THR A 1 96 ? -1.358 5.387 4.436 1.00 90.06 96 THR A O 1
ATOM 784 N N . ILE A 1 97 ? -1.869 6.668 6.222 1.00 91.94 97 ILE A N 1
ATOM 785 C CA . ILE A 1 97 ? -2.693 5.680 6.925 1.00 91.94 97 ILE A CA 1
ATOM 786 C C . ILE A 1 97 ? -3.850 5.234 6.026 1.00 91.94 97 ILE A C 1
ATOM 788 O O . ILE A 1 97 ? -3.978 4.048 5.742 1.00 91.94 97 ILE A O 1
ATOM 792 N N . CYS A 1 98 ? -4.624 6.166 5.463 1.00 91.00 98 CYS A N 1
ATOM 793 C CA . CYS A 1 98 ? -5.726 5.844 4.550 1.00 91.00 98 CYS A CA 1
ATOM 794 C C . CYS A 1 98 ? -5.268 5.047 3.316 1.00 91.00 98 CYS A C 1
ATOM 796 O O . CYS A 1 98 ? -5.962 4.130 2.867 1.00 91.00 98 CYS A O 1
ATOM 798 N N . ARG A 1 99 ? -4.087 5.363 2.765 1.00 88.81 99 ARG A N 1
ATOM 799 C CA . ARG A 1 99 ? -3.496 4.584 1.666 1.00 88.81 99 ARG A CA 1
ATOM 800 C C . ARG A 1 99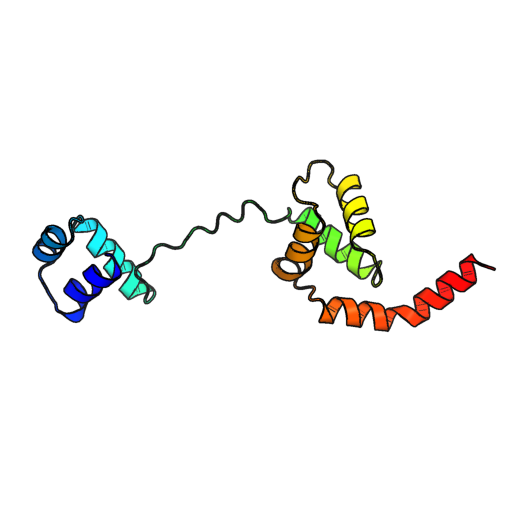 ? -3.107 3.177 2.119 1.00 88.81 99 ARG A C 1
ATOM 802 O O . ARG A 1 99 ? -3.440 2.231 1.413 1.00 88.81 99 ARG A O 1
ATOM 809 N N . ALA A 1 100 ? -2.466 3.026 3.274 1.00 89.00 100 ALA A N 1
ATOM 810 C CA . ALA A 1 100 ? -2.072 1.728 3.818 1.00 89.00 100 ALA A CA 1
ATOM 811 C C . ALA A 1 100 ? -3.295 0.845 4.127 1.00 89.00 100 ALA A C 1
ATOM 813 O O . ALA A 1 100 ? -3.343 -0.309 3.697 1.00 89.00 100 ALA A O 1
ATOM 814 N N . LEU A 1 101 ? -4.329 1.408 4.767 1.00 89.81 101 LEU A N 1
ATOM 815 C CA . LEU A 1 101 ? -5.610 0.735 5.017 1.00 89.81 101 LEU A CA 1
ATOM 816 C C . LEU A 1 101 ? -6.198 0.179 3.714 1.00 89.81 101 LEU A C 1
ATOM 818 O O . LEU A 1 101 ? -6.534 -1.001 3.627 1.00 89.81 101 LEU A O 1
ATOM 822 N N . ARG A 1 102 ? -6.251 0.995 2.658 1.00 89.44 102 ARG A N 1
ATOM 823 C CA . ARG A 1 102 ? -6.827 0.579 1.377 1.00 89.44 102 ARG A CA 1
ATOM 824 C C . ARG A 1 102 ? -5.957 -0.423 0.614 1.00 89.44 102 ARG A C 1
ATOM 826 O O . ARG A 1 102 ? -6.481 -1.422 0.131 1.00 89.44 102 ARG A O 1
ATOM 833 N N . PHE A 1 103 ? -4.672 -0.128 0.431 1.00 84.94 103 PHE A N 1
ATOM 834 C CA . PHE A 1 103 ? -3.817 -0.831 -0.533 1.00 84.94 103 PHE A CA 1
ATOM 835 C C . PHE A 1 103 ? -3.003 -1.974 0.072 1.00 84.94 103 PHE A C 1
ATOM 837 O O . PHE A 1 103 ? -2.767 -2.964 -0.619 1.00 84.94 103 PHE A O 1
ATOM 844 N N . ASP A 1 104 ? -2.578 -1.858 1.330 1.00 83.6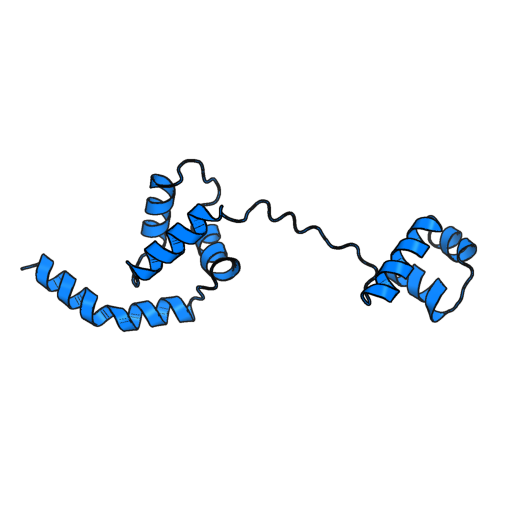2 104 ASP A N 1
ATOM 845 C CA . ASP A 1 104 ? -1.784 -2.899 1.991 1.00 83.62 104 ASP A CA 1
ATOM 846 C C . ASP A 1 104 ? -2.660 -3.837 2.835 1.00 83.62 104 ASP A C 1
ATOM 848 O O . ASP A 1 104 ? -2.366 -5.028 2.935 1.00 83.62 104 ASP A O 1
ATOM 852 N N . LEU A 1 105 ? -3.756 -3.323 3.406 1.00 84.50 105 LEU A N 1
ATOM 853 C CA . LEU A 1 105 ? -4.654 -4.076 4.291 1.00 84.50 105 LEU A CA 1
ATOM 854 C C . LEU A 1 105 ? -5.970 -4.508 3.620 1.00 84.50 105 LEU A C 1
ATOM 856 O O . LEU A 1 105 ? -6.658 -5.376 4.153 1.00 84.50 105 LEU A O 1
ATOM 860 N N . GLY A 1 106 ? -6.326 -3.938 2.463 1.00 86.56 106 GLY A N 1
ATOM 861 C CA . GLY A 1 106 ? -7.589 -4.230 1.768 1.00 86.56 106 GLY A CA 1
ATOM 862 C C . GLY A 1 106 ? -8.839 -3.693 2.480 1.00 86.56 106 GLY A C 1
ATOM 863 O O . GLY A 1 106 ? -9.966 -4.015 2.102 1.00 86.56 106 GLY A O 1
ATOM 864 N N . LEU A 1 107 ? -8.658 -2.849 3.497 1.00 89.25 107 LEU A N 1
ATOM 865 C CA . LEU A 1 107 ? -9.717 -2.215 4.272 1.00 89.25 107 LEU A CA 1
ATOM 866 C C . LEU A 1 107 ? -10.253 -1.011 3.500 1.00 89.25 107 LEU A C 1
ATOM 868 O O . LEU A 1 107 ? -9.865 0.140 3.695 1.00 89.25 107 LEU A O 1
ATOM 872 N N . THR A 1 108 ? -11.136 -1.297 2.548 1.00 89.31 108 THR A N 1
ATOM 873 C CA . THR A 1 108 ? -11.824 -0.249 1.791 1.00 89.31 108 THR A CA 1
ATOM 874 C C . THR A 1 108 ? -12.830 0.490 2.671 1.00 89.31 108 THR A C 1
ATOM 876 O O . THR A 1 108 ? -13.346 -0.063 3.642 1.00 89.31 108 THR A O 1
ATOM 879 N N . ARG A 1 109 ? -13.196 1.717 2.273 1.00 89.12 109 ARG A N 1
ATOM 880 C CA . ARG A 1 109 ? -14.269 2.492 2.921 1.00 89.12 109 ARG A CA 1
ATOM 881 C C . ARG A 1 109 ? -15.538 1.657 3.125 1.00 89.12 109 ARG A C 1
ATOM 883 O O . ARG A 1 109 ? -16.117 1.696 4.196 1.00 89.12 109 ARG A O 1
ATOM 890 N N . LYS A 1 110 ? -15.929 0.852 2.128 1.00 91.75 110 LYS A N 1
ATOM 891 C CA . LYS A 1 110 ? -17.109 -0.025 2.209 1.00 91.75 110 LYS A CA 1
ATOM 892 C C . LYS A 1 110 ? -16.996 -1.047 3.346 1.00 91.75 110 LYS A C 1
ATOM 894 O O . LYS A 1 110 ? -17.974 -1.264 4.051 1.00 91.75 110 LYS A O 1
ATOM 899 N N . VAL A 1 111 ? -15.823 -1.658 3.519 1.00 90.31 111 VAL A N 1
ATOM 900 C CA . VAL A 1 111 ? -15.573 -2.643 4.584 1.00 90.31 111 VAL A CA 1
ATOM 901 C C . VAL A 1 111 ? -15.597 -1.967 5.953 1.00 90.31 111 VAL A C 1
ATOM 903 O O . VAL A 1 111 ? -16.296 -2.445 6.839 1.00 90.31 111 VAL A O 1
ATOM 906 N N . LEU A 1 112 ? -14.900 -0.837 6.103 1.00 90.25 112 LEU A N 1
ATOM 907 C CA . LEU A 1 112 ? -14.851 -0.092 7.365 1.00 90.25 112 LEU A CA 1
ATOM 908 C C . LEU A 1 112 ? -16.238 0.426 7.774 1.00 90.25 112 LEU A C 1
ATOM 910 O O . LEU A 1 112 ? -16.674 0.190 8.892 1.00 90.25 112 LEU A O 1
ATOM 914 N N . THR A 1 113 ? -16.986 1.041 6.852 1.00 89.88 113 THR A N 1
ATOM 915 C CA . THR A 1 113 ? -18.348 1.528 7.131 1.00 89.88 113 THR A CA 1
ATOM 916 C C . THR A 1 113 ? -19.318 0.395 7.460 1.00 89.88 113 THR A C 1
ATOM 918 O O . THR A 1 113 ? -20.196 0.580 8.296 1.00 89.88 113 THR A O 1
ATOM 921 N N . LYS A 1 114 ? -19.186 -0.773 6.816 1.00 91.31 114 LYS A N 1
ATOM 922 C CA . LYS A 1 114 ? -20.007 -1.942 7.151 1.00 91.31 114 LYS A CA 1
ATOM 923 C C . LYS A 1 114 ? -19.737 -2.402 8.588 1.00 91.31 114 LYS A C 1
ATOM 925 O O . LYS A 1 114 ? -20.692 -2.531 9.341 1.00 91.31 114 LYS A O 1
ATOM 930 N N . ARG A 1 115 ? -18.464 -2.570 8.964 1.00 88.62 115 ARG A N 1
ATOM 931 C CA . ARG A 1 115 ? -18.072 -2.982 10.322 1.00 88.62 115 ARG A CA 1
ATOM 932 C C . ARG A 1 115 ? -18.560 -2.001 11.379 1.00 88.62 115 ARG A C 1
ATOM 934 O O . ARG A 1 115 ? -19.205 -2.421 12.325 1.00 88.62 115 ARG A O 1
ATOM 941 N N . ALA A 1 116 ? -18.347 -0.704 11.160 1.00 87.12 116 ALA A N 1
ATOM 942 C CA . ALA A 1 116 ? -18.837 0.320 12.075 1.00 87.12 116 ALA A CA 1
ATOM 943 C C . ALA A 1 116 ? -20.357 0.202 12.285 1.00 87.12 116 ALA A C 1
ATOM 945 O O . ALA A 1 116 ? -20.826 0.139 13.411 1.00 87.12 116 ALA A O 1
ATOM 946 N N . ARG A 1 117 ? -21.140 0.060 11.205 1.00 87.19 117 ARG A N 1
ATOM 947 C CA . ARG A 1 117 ? -22.603 -0.120 11.300 1.00 87.19 117 ARG A CA 1
ATOM 948 C C . ARG A 1 117 ? -23.019 -1.369 12.073 1.00 87.19 117 ARG A C 1
ATOM 950 O O . ARG A 1 117 ? -23.999 -1.312 12.803 1.00 87.19 117 ARG A O 1
ATOM 957 N N . GLU A 1 118 ? -22.310 -2.476 11.884 1.00 88.50 118 GLU A N 1
ATOM 958 C CA . GLU A 1 118 ? -22.580 -3.734 12.590 1.00 88.50 118 GLU A CA 1
ATOM 959 C C . GLU A 1 118 ? -22.257 -3.630 14.090 1.00 88.50 118 GLU A C 1
ATOM 961 O O . GLU A 1 118 ? -22.911 -4.281 14.899 1.00 88.50 118 GLU A O 1
ATOM 966 N N . SER A 1 119 ? -21.299 -2.780 14.467 1.00 83.50 119 SER A N 1
ATOM 967 C CA . SER A 1 119 ? -20.857 -2.600 15.855 1.00 83.50 119 SER A CA 1
ATOM 968 C C . SER A 1 119 ? -21.567 -1.473 16.614 1.00 83.50 119 SER A C 1
ATOM 970 O O . SER A 1 119 ? -21.566 -1.490 17.844 1.00 83.50 119 SER A O 1
ATOM 972 N N . VAL A 1 120 ? -22.224 -0.539 15.915 1.00 78.12 120 VAL A N 1
ATOM 973 C CA . VAL A 1 120 ? -22.929 0.619 16.505 1.00 78.12 120 VAL A CA 1
ATOM 974 C C . VAL A 1 120 ? -23.875 0.256 17.662 1.00 78.12 120 VAL A C 1
ATOM 976 O O . VAL A 1 120 ? -23.793 0.930 18.686 1.00 78.12 120 VAL A O 1
ATOM 979 N N . PRO A 1 121 ? -24.739 -0.780 17.585 1.00 76.81 121 PRO A N 1
ATOM 980 C CA . PRO A 1 121 ? -25.652 -1.090 18.691 1.00 76.81 121 PRO A CA 1
ATOM 981 C C . PRO A 1 121 ? -24.919 -1.430 19.997 1.00 76.81 121 PRO A C 1
ATOM 983 O O . PRO A 1 121 ? -25.277 -0.933 21.059 1.00 76.81 121 PRO A O 1
ATOM 986 N N . ALA A 1 122 ? -23.845 -2.220 19.908 1.00 76.75 122 ALA A N 1
ATOM 987 C CA . ALA A 1 122 ? -23.056 -2.623 21.068 1.00 76.75 122 ALA A CA 1
ATOM 988 C C . ALA A 1 122 ? -22.226 -1.463 21.642 1.00 76.75 122 ALA A C 1
ATOM 990 O O . ALA A 1 122 ? -22.052 -1.365 22.857 1.00 76.75 122 ALA A O 1
ATOM 991 N N . GLU A 1 123 ? -21.722 -0.572 20.783 1.00 76.12 123 GLU A N 1
ATOM 992 C CA . GLU A 1 123 ? -20.991 0.613 21.235 1.00 76.12 123 GLU A CA 1
ATOM 993 C C . GLU A 1 123 ? -21.902 1.619 21.936 1.00 76.12 123 GLU A C 1
ATOM 995 O O . GLU A 1 123 ? -21.523 2.134 22.986 1.00 76.12 123 GLU A O 1
ATOM 1000 N N . ILE A 1 124 ? -23.110 1.859 21.415 1.00 77.31 124 ILE A N 1
ATOM 1001 C CA . ILE A 1 124 ? -24.102 2.732 22.058 1.00 77.31 124 ILE A CA 1
ATOM 1002 C C . ILE A 1 124 ? -24.404 2.238 23.479 1.00 77.31 124 ILE A C 1
ATOM 1004 O O . ILE A 1 124 ? -24.318 3.018 24.429 1.00 77.31 124 ILE A O 1
ATOM 1008 N N . ASP A 1 125 ? -24.670 0.941 23.649 1.00 80.38 125 ASP A N 1
ATOM 1009 C CA . ASP A 1 125 ? -24.908 0.345 24.968 1.00 80.38 125 ASP A CA 1
ATOM 1010 C C . ASP A 1 125 ? -23.697 0.489 25.902 1.00 80.38 125 ASP A C 1
ATOM 1012 O O . ASP A 1 125 ? -23.845 0.758 27.097 1.00 80.38 125 ASP A O 1
ATOM 1016 N N . ALA A 1 126 ? -22.479 0.332 25.374 1.00 79.50 126 ALA A N 1
ATOM 1017 C CA . ALA A 1 126 ? -21.254 0.527 26.142 1.00 79.50 126 ALA A CA 1
ATOM 1018 C C . ALA A 1 126 ? -21.058 1.991 26.572 1.00 79.50 126 ALA A C 1
ATOM 1020 O O . ALA A 1 126 ? -20.589 2.238 27.685 1.00 79.50 126 ALA A O 1
ATOM 1021 N N . TYR A 1 127 ? -21.427 2.959 25.729 1.00 78.19 127 TYR A N 1
ATOM 1022 C CA . TYR A 1 127 ? -21.406 4.379 26.080 1.00 78.19 127 TYR A CA 1
ATOM 1023 C C . TYR A 1 127 ? -22.424 4.706 27.171 1.00 78.19 127 TYR A C 1
ATOM 1025 O O . TYR A 1 127 ? -22.053 5.338 28.159 1.00 78.19 127 TYR A O 1
ATOM 1033 N N . TYR A 1 128 ? -23.666 4.228 27.056 1.00 77.75 128 TYR A N 1
ATOM 1034 C CA . TYR A 1 128 ? -24.677 4.433 28.098 1.00 77.75 128 TYR A CA 1
ATOM 1035 C C . TYR A 1 128 ? -24.248 3.849 29.448 1.00 77.75 128 TYR A C 1
ATOM 1037 O O . TYR A 1 128 ? -24.414 4.505 30.471 1.00 77.75 128 TYR A O 1
ATOM 1045 N N . LYS A 1 129 ? -23.608 2.672 29.462 1.00 84.12 129 LYS A N 1
ATOM 1046 C CA . LYS A 1 129 ? -23.051 2.078 30.691 1.00 84.12 129 LYS A CA 1
ATOM 1047 C C . LYS A 1 129 ? -21.937 2.899 31.340 1.00 84.12 129 LYS A C 1
ATOM 1049 O O . LYS A 1 129 ? -21.741 2.769 32.537 1.00 84.12 129 LYS A O 1
ATOM 1054 N N . LYS A 1 130 ? -21.179 3.687 30.573 1.00 81.62 130 LYS A N 1
ATOM 1055 C CA . LYS A 1 130 ? -20.121 4.563 31.109 1.00 81.62 130 LYS A CA 1
ATOM 1056 C C . LYS A 1 130 ? -20.658 5.897 31.632 1.00 81.62 130 LYS A C 1
ATOM 1058 O O . LYS A 1 130 ? -19.934 6.590 32.338 1.00 81.62 130 LYS A O 1
ATOM 1063 N N . LEU A 1 131 ? -21.866 6.281 31.218 1.00 75.44 131 LEU A N 1
ATOM 1064 C CA . LEU A 1 131 ? -22.533 7.519 31.629 1.00 75.44 131 LEU A CA 1
ATOM 1065 C C . LEU A 1 131 ? -23.444 7.338 32.854 1.00 75.44 131 LEU A C 1
ATOM 1067 O O . LEU A 1 131 ? -23.842 8.342 33.440 1.00 75.44 131 LEU A O 1
ATOM 1071 N N . ALA A 1 132 ? -23.793 6.094 33.194 1.00 58.25 132 ALA A N 1
ATOM 1072 C CA . ALA A 1 132 ? -24.526 5.719 34.403 1.00 58.25 132 ALA A CA 1
ATOM 1073 C C . ALA A 1 132 ? -23.577 5.554 35.597 1.00 58.25 132 ALA A C 1
ATOM 1075 O O . ALA A 1 132 ? -23.994 5.928 36.715 1.00 58.25 132 ALA A O 1
#

Foldseek 3Di:
DQVVLCCCCPVVVHDLVVSCVVVVHDSVLNVQQNVCCVVPVGSDDPPPPVPVPQDPPVLLVVVVVVCVVCLPDDLVVVLVVCCVVPVVRPQSDSVSSQCCCCPVVVNDPVNSVVSCVVCVVVVVVVVVVVVD

pLDDT: mean 86.81, std 10.66, range [43.78, 96.19]

Organism: NCBI:txid4795

Radius of gyration: 25.99 Å; chains: 1; bounding box: 49×25×75 Å

Secondary structure (DSSP, 8-state):
-HHHHHIIIIIS---HHHHHHHHT--HHHHHHHHHHHHHHS--SPP-----TTPPPHHHHHHHHHHHHH-TT--HHHHHHHHHHH-TT----SHHHHHHHHHHTS---HHHHHHHHHHHHHHHHHHHHHHH-